Protein AF-A0A8S2W382-F1 (afdb_monomer)

Mean predicted aligned error: 16.67 Å

Secondary structure (DSSP, 8-state):
-HHHHHHHHHHH-GGGHHHHHHHS--SSPPPHHHHHHHHHHHHHHT-SSS-HHHHHHHHHHHHHHH-TT--HHHHHHHHHHTT-HHHHHHHIIIIIS------S------TTHHHHHHHHHHHHHHHHHHHTTSS----------S--S----S---------

Sequence (163 aa):
DVSKALRLVSKHIGRDWNRLYWQLPFYPPRGNEEKSNDIKHIDHKYHRGDVFHDQAIDCLTKWRRYHTRSKVEDIVTALSKIRRYDLVQLIDKRILKPRRQVYDDVEEIDPRKKEIDDLNKKLNKLFDKIKTGQIQTYETYVYSSIGLDKVNPVRKFHGLSSH

Radius of gyration: 33.83 Å; Cα contacts (8 Å, |Δi|>4): 100; chains: 1; bounding box: 76×45×75 Å

InterPro domains:
  IPR000488 Death domain [PF00531] (6-92)
  IPR000488 Death domain [PS50017] (2-95)
  IPR011029 Death-like domain superfamily [G3DSA:1.10.533.10] (1-94)
  IPR011029 Death-like domain superfamily [SSF47986] (3-92)

pLDDT: mean 79.51, std 19.99, range [36.59, 97.75]

Structure (mmCIF, N/CA/C/O backbone):
data_AF-A0A8S2W382-F1
#
_entry.id   AF-A0A8S2W382-F1
#
loop_
_atom_site.group_PDB
_atom_site.id
_atom_site.type_symbol
_atom_site.label_atom_id
_atom_site.label_alt_id
_atom_site.label_comp_id
_atom_site.label_asym_id
_atom_site.label_entity_id
_atom_site.label_seq_id
_atom_site.pdbx_PDB_ins_code
_atom_site.Cartn_x
_atom_site.Cartn_y
_atom_site.Cartn_z
_atom_site.occupancy
_atom_site.B_iso_or_equiv
_atom_site.auth_seq_id
_atom_site.auth_comp_id
_atom_site.auth_asym_id
_atom_site.auth_atom_id
_atom_site.pdbx_PDB_model_num
ATOM 1 N N . ASP A 1 1 ? 7.110 -5.524 9.205 1.00 85.88 1 ASP A N 1
ATOM 2 C CA . ASP A 1 1 ? 7.301 -6.593 8.193 1.00 85.88 1 ASP A CA 1
ATOM 3 C C . ASP A 1 1 ? 6.674 -6.165 6.867 1.00 85.88 1 ASP A C 1
ATOM 5 O O . ASP A 1 1 ? 5.455 -6.030 6.781 1.00 85.88 1 ASP A O 1
ATOM 9 N N . VAL A 1 2 ? 7.510 -5.945 5.847 1.00 91.69 2 VAL A N 1
ATOM 10 C CA . VAL A 1 2 ? 7.102 -5.522 4.493 1.00 91.69 2 VAL A CA 1
ATOM 11 C C . VAL A 1 2 ? 6.135 -6.520 3.856 1.00 91.69 2 VAL A C 1
ATOM 13 O O . VAL A 1 2 ? 5.156 -6.123 3.236 1.00 91.69 2 VAL A O 1
ATOM 16 N N . SER A 1 3 ? 6.327 -7.821 4.077 1.00 92.69 3 SER A N 1
ATOM 17 C CA . SER A 1 3 ? 5.463 -8.874 3.521 1.00 92.69 3 SER A CA 1
ATOM 18 C C . SER A 1 3 ? 4.018 -8.751 4.001 1.00 92.69 3 SER A C 1
ATOM 20 O O . SER A 1 3 ? 3.081 -9.045 3.260 1.00 92.69 3 SER A O 1
ATOM 22 N N . LYS A 1 4 ? 3.826 -8.344 5.262 1.00 93.38 4 LYS A N 1
ATOM 23 C CA . LYS A 1 4 ? 2.495 -8.092 5.828 1.00 93.38 4 LYS A CA 1
ATOM 24 C C . LYS A 1 4 ? 1.878 -6.829 5.227 1.00 93.38 4 LYS A C 1
ATOM 26 O O . LYS A 1 4 ? 0.693 -6.846 4.911 1.00 93.38 4 LYS A O 1
ATOM 31 N N . ALA A 1 5 ? 2.679 -5.785 4.999 1.00 94.88 5 ALA A N 1
ATOM 32 C CA . ALA A 1 5 ? 2.217 -4.550 4.364 1.00 94.88 5 ALA A CA 1
ATOM 33 C C . ALA A 1 5 ? 1.750 -4.784 2.930 1.00 94.88 5 ALA A C 1
ATOM 35 O O . ALA A 1 5 ? 0.648 -4.373 2.584 1.00 94.88 5 ALA A O 1
ATOM 36 N N . LEU A 1 6 ? 2.519 -5.522 2.127 1.00 95.75 6 LEU A N 1
ATOM 37 C CA . LEU A 1 6 ? 2.143 -5.808 0.741 1.00 95.75 6 LEU A CA 1
ATOM 38 C C . LEU A 1 6 ? 0.835 -6.603 0.651 1.00 95.75 6 LEU A C 1
ATOM 40 O O . LEU A 1 6 ? -0.024 -6.256 -0.150 1.00 95.75 6 LEU A O 1
ATOM 44 N N . ARG A 1 7 ? 0.648 -7.609 1.517 1.00 95.62 7 ARG A N 1
ATOM 45 C CA . ARG A 1 7 ? -0.602 -8.389 1.590 1.00 95.62 7 ARG A CA 1
ATOM 46 C C . ARG A 1 7 ? -1.804 -7.553 2.024 1.00 95.62 7 ARG A C 1
ATOM 48 O O . ARG A 1 7 ? -2.905 -7.734 1.516 1.00 95.62 7 ARG A O 1
ATOM 55 N N . LEU A 1 8 ? -1.604 -6.646 2.979 1.00 96.19 8 LEU A N 1
ATOM 56 C CA . LEU A 1 8 ? -2.653 -5.738 3.433 1.00 96.19 8 LEU A CA 1
ATOM 57 C C . LEU A 1 8 ? -3.055 -4.771 2.312 1.00 96.19 8 LEU A C 1
ATOM 59 O O . LEU A 1 8 ? -4.238 -4.611 2.032 1.00 96.19 8 LEU A O 1
ATOM 63 N N . VAL A 1 9 ? -2.072 -4.159 1.651 1.00 96.88 9 VAL A N 1
ATOM 64 C CA . VAL A 1 9 ? -2.308 -3.206 0.562 1.00 96.88 9 VAL A CA 1
ATOM 65 C C . VAL A 1 9 ? -2.965 -3.889 -0.629 1.00 96.88 9 VAL A C 1
ATOM 67 O O . VAL A 1 9 ? -3.957 -3.370 -1.133 1.00 96.88 9 VAL A O 1
ATOM 70 N N . SER A 1 10 ? -2.495 -5.069 -1.046 1.00 96.62 10 SER A N 1
ATOM 71 C CA . SER A 1 10 ? -3.072 -5.771 -2.198 1.00 96.62 10 SER A CA 1
ATOM 72 C C . SER A 1 10 ? -4.549 -6.115 -2.009 1.00 96.62 10 SER A C 1
ATOM 74 O O . SER A 1 10 ? -5.309 -6.120 -2.973 1.00 96.62 10 SER A O 1
ATOM 76 N N . LYS A 1 11 ? -4.989 -6.359 -0.769 1.00 96.00 11 LYS A N 1
ATOM 77 C CA . LYS A 1 11 ? -6.397 -6.624 -0.443 1.00 96.00 11 LYS A CA 1
ATOM 78 C C . LYS A 1 11 ? -7.306 -5.403 -0.609 1.00 96.00 11 LYS A C 1
ATOM 80 O O . LYS A 1 11 ? -8.491 -5.570 -0.872 1.00 96.00 11 LYS A O 1
ATOM 85 N N . HIS A 1 12 ? -6.777 -4.193 -0.438 1.00 96.62 12 HIS A N 1
ATOM 86 C CA . HIS A 1 12 ? -7.597 -2.985 -0.300 1.00 96.62 12 HIS A CA 1
ATOM 87 C C . HIS A 1 12 ? -7.326 -1.899 -1.360 1.00 96.62 12 HIS A C 1
ATOM 89 O O . HIS A 1 12 ? -8.103 -0.952 -1.475 1.00 96.62 12 HIS A O 1
ATOM 95 N N . ILE A 1 13 ? -6.252 -2.007 -2.149 1.00 96.44 13 ILE A N 1
ATOM 96 C CA . ILE A 1 13 ? -5.887 -0.993 -3.152 1.00 96.44 13 ILE A CA 1
ATOM 97 C C . ILE A 1 13 ? -6.838 -0.971 -4.356 1.00 96.44 13 ILE A C 1
ATOM 99 O O . ILE A 1 13 ? -7.153 0.107 -4.859 1.00 96.44 13 ILE A O 1
ATOM 103 N N . GLY A 1 14 ? -7.354 -2.128 -4.783 1.00 94.50 14 GLY A N 1
ATOM 104 C CA . GLY A 1 14 ? -8.256 -2.223 -5.933 1.00 94.50 14 GLY A CA 1
ATOM 105 C C . GLY A 1 14 ? -7.622 -1.662 -7.210 1.00 94.50 14 GLY A C 1
ATOM 106 O O . GLY A 1 14 ? -6.455 -1.922 -7.490 1.00 94.50 14 GLY A O 1
ATOM 107 N N . ARG A 1 15 ? -8.382 -0.861 -7.967 1.00 93.50 15 ARG A N 1
ATOM 108 C CA . ARG A 1 15 ? -7.977 -0.293 -9.271 1.00 93.50 15 ARG A CA 1
ATOM 109 C C . ARG A 1 15 ? -6.763 0.641 -9.218 1.00 93.50 15 ARG A C 1
ATOM 111 O O . ARG A 1 15 ? -6.135 0.861 -10.244 1.00 93.50 15 ARG A O 1
ATOM 118 N N . ASP A 1 16 ? -6.411 1.169 -8.045 1.00 96.12 16 ASP A N 1
ATOM 119 C CA . ASP A 1 16 ? -5.281 2.096 -7.883 1.00 96.12 16 ASP A CA 1
ATOM 120 C C . ASP A 1 16 ? -3.905 1.399 -7.855 1.00 96.12 16 ASP A C 1
ATOM 122 O O . ASP A 1 16 ? -2.881 2.058 -7.650 1.00 96.12 16 ASP A O 1
ATOM 126 N N . TRP A 1 17 ? -3.842 0.075 -8.035 1.00 95.81 17 TRP A N 1
ATOM 127 C CA . TRP A 1 17 ? -2.590 -0.687 -7.959 1.00 95.81 17 TRP A CA 1
ATOM 128 C C . TRP A 1 17 ? -1.524 -0.182 -8.945 1.00 95.81 17 TRP A C 1
ATOM 130 O O . TRP A 1 17 ? -0.344 -0.111 -8.601 1.00 95.81 17 TRP A O 1
ATOM 140 N N . ASN A 1 18 ? -1.926 0.227 -10.150 1.00 96.12 18 ASN A N 1
ATOM 141 C CA . ASN A 1 18 ? -1.020 0.721 -11.186 1.00 96.12 18 ASN A CA 1
ATOM 142 C C . ASN A 1 18 ? -0.455 2.105 -10.825 1.00 96.12 18 ASN A C 1
ATOM 144 O O . ASN A 1 18 ? 0.743 2.348 -10.967 1.00 96.12 18 ASN A O 1
ATOM 148 N N . ARG A 1 19 ? -1.295 2.997 -10.283 1.00 97.00 19 ARG A N 1
ATOM 149 C CA . ARG A 1 19 ? -0.894 4.310 -9.757 1.00 97.00 19 ARG A CA 1
ATOM 150 C C . ARG A 1 19 ? 0.092 4.143 -8.610 1.00 97.00 19 ARG A C 1
ATOM 152 O O . ARG A 1 19 ? 1.076 4.876 -8.554 1.00 97.00 19 ARG A O 1
ATOM 159 N N . LEU A 1 20 ? -0.141 3.164 -7.733 1.00 97.19 20 LEU A N 1
ATOM 160 C CA . LEU A 1 20 ? 0.803 2.816 -6.677 1.00 97.19 20 LEU A CA 1
ATOM 161 C C . LEU A 1 20 ? 2.149 2.374 -7.268 1.00 97.19 20 LEU A C 1
ATOM 163 O O . LEU A 1 20 ? 3.175 2.923 -6.875 1.00 97.19 20 LEU A O 1
ATOM 167 N N . TYR A 1 21 ? 2.156 1.462 -8.246 1.00 96.38 21 TYR A N 1
ATOM 168 C CA . TYR A 1 21 ? 3.390 0.961 -8.869 1.00 96.38 21 TYR A CA 1
ATOM 169 C C . TYR A 1 21 ? 4.266 2.069 -9.459 1.00 96.38 21 TYR A C 1
ATOM 171 O O . TYR A 1 21 ? 5.486 2.069 -9.287 1.00 96.38 21 TYR A O 1
ATOM 179 N N . TRP A 1 22 ? 3.641 3.058 -10.102 1.00 96.38 22 TRP A N 1
ATOM 180 C CA . TRP A 1 22 ? 4.348 4.221 -10.634 1.00 96.38 22 TRP A CA 1
ATOM 181 C C . TRP A 1 22 ? 5.098 5.005 -9.557 1.00 96.38 22 TRP A C 1
ATOM 183 O O . TRP A 1 22 ? 6.236 5.422 -9.787 1.00 96.38 22 TRP A O 1
ATOM 193 N N . GLN A 1 23 ? 4.480 5.176 -8.386 1.00 96.75 23 GLN A N 1
ATOM 194 C CA . GLN A 1 23 ? 5.018 5.975 -7.284 1.00 96.75 23 GLN A CA 1
ATOM 195 C C . GLN A 1 23 ? 6.013 5.228 -6.395 1.00 96.75 23 GLN A C 1
ATOM 197 O O . GLN A 1 23 ? 6.698 5.865 -5.589 1.00 96.75 23 GLN A O 1
ATOM 202 N N . LEU A 1 24 ? 6.103 3.903 -6.532 1.00 95.88 24 LEU A N 1
ATOM 203 C CA . LEU A 1 24 ? 7.036 3.103 -5.754 1.00 95.88 24 LEU A CA 1
ATOM 204 C C . LEU A 1 24 ? 8.495 3.423 -6.133 1.00 95.88 24 LEU A C 1
ATOM 206 O O . LEU A 1 24 ? 8.828 3.529 -7.324 1.00 95.88 24 LEU A O 1
ATOM 210 N N . PRO A 1 25 ? 9.383 3.569 -5.132 1.00 94.50 25 PRO A N 1
ATOM 211 C CA . PRO A 1 25 ? 10.806 3.747 -5.375 1.00 94.50 25 PRO A CA 1
ATOM 212 C C . PRO A 1 25 ? 11.440 2.429 -5.830 1.00 94.50 25 PRO A C 1
ATOM 214 O O . PRO A 1 25 ? 11.033 1.351 -5.405 1.00 94.50 25 PRO A O 1
ATOM 217 N N . PHE A 1 26 ? 12.462 2.509 -6.679 1.00 92.81 26 PHE A N 1
ATOM 218 C CA . PHE A 1 26 ? 13.249 1.354 -7.114 1.00 92.81 26 PHE A CA 1
ATOM 219 C C . PHE A 1 26 ? 14.723 1.607 -6.815 1.00 92.81 26 PHE A C 1
ATOM 221 O O . PHE A 1 26 ? 15.206 2.732 -6.941 1.00 92.81 26 PHE A O 1
ATOM 228 N N . TYR A 1 27 ? 15.421 0.555 -6.389 1.00 90.69 27 TYR A N 1
ATOM 229 C CA . TYR A 1 27 ? 16.852 0.604 -6.111 1.00 90.69 27 TYR A CA 1
ATOM 230 C C . TYR A 1 27 ? 17.479 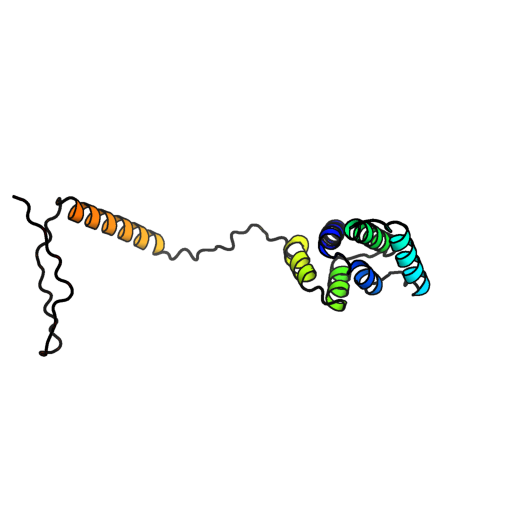-0.734 -6.534 1.00 90.69 27 TYR A C 1
ATOM 232 O O . TYR A 1 27 ? 17.282 -1.729 -5.818 1.00 90.69 27 TYR A O 1
ATOM 240 N N . PRO A 1 28 ? 18.182 -0.775 -7.685 1.00 89.62 28 PRO A N 1
ATOM 241 C CA . PRO A 1 28 ? 18.539 0.359 -8.561 1.00 89.62 28 PRO A CA 1
ATOM 242 C C . PRO A 1 28 ? 17.328 1.033 -9.251 1.00 89.62 28 PRO A C 1
ATOM 244 O O . PRO A 1 28 ? 16.265 0.412 -9.343 1.00 89.62 28 PRO A O 1
ATOM 247 N N . PRO A 1 29 ? 17.445 2.301 -9.706 1.00 89.00 29 PRO A N 1
ATOM 248 C CA . PRO A 1 29 ? 16.373 2.982 -10.432 1.00 89.00 29 PRO A CA 1
ATOM 249 C C . PRO A 1 29 ? 15.964 2.209 -11.690 1.00 89.00 29 PRO A C 1
ATOM 251 O O . PRO A 1 29 ? 16.820 1.795 -12.466 1.00 89.00 29 PRO A O 1
ATOM 254 N N . ARG A 1 30 ? 14.654 2.044 -11.895 1.00 90.38 30 ARG A N 1
ATOM 255 C CA . ARG A 1 30 ? 14.080 1.463 -13.118 1.00 90.38 30 ARG A CA 1
ATOM 256 C C . ARG A 1 30 ? 13.538 2.542 -14.039 1.00 90.38 30 ARG A C 1
ATOM 258 O O . ARG A 1 30 ? 12.962 3.525 -13.563 1.00 90.38 30 ARG A O 1
ATOM 265 N N . GLY A 1 31 ? 13.682 2.324 -15.340 1.00 92.25 31 GLY A N 1
ATOM 266 C CA . GLY A 1 31 ? 13.182 3.224 -16.373 1.00 92.25 31 GLY A CA 1
ATOM 267 C C . GLY A 1 31 ? 11.653 3.233 -16.460 1.00 92.25 31 GLY A C 1
ATOM 268 O O . GLY A 1 31 ? 10.973 2.281 -16.070 1.00 92.25 31 GLY A O 1
ATOM 269 N N . ASN A 1 32 ? 11.094 4.312 -17.014 1.00 93.38 32 ASN A N 1
ATOM 270 C CA . ASN A 1 32 ? 9.645 4.429 -17.222 1.00 93.38 32 ASN A CA 1
ATOM 271 C C . ASN A 1 32 ? 9.109 3.370 -18.196 1.00 93.38 32 ASN A C 1
ATOM 273 O O . ASN A 1 32 ? 7.998 2.878 -18.014 1.00 93.38 32 ASN A O 1
ATOM 277 N N . GLU A 1 33 ? 9.900 2.996 -19.201 1.00 94.69 33 GLU A N 1
ATOM 278 C CA . GLU A 1 33 ? 9.535 1.964 -20.170 1.00 94.69 33 GLU A CA 1
ATOM 279 C C . GLU A 1 33 ? 9.421 0.583 -19.515 1.00 94.69 33 GLU A C 1
ATOM 281 O O . GLU A 1 33 ? 8.421 -0.105 -19.703 1.00 94.69 33 GLU A O 1
ATOM 286 N N . GLU A 1 34 ? 10.372 0.214 -18.652 1.00 94.25 34 GLU A N 1
ATOM 287 C CA . GLU A 1 34 ? 10.319 -1.043 -17.896 1.00 94.25 34 GLU A CA 1
ATOM 288 C C . GLU A 1 34 ? 9.075 -1.107 -17.004 1.00 94.25 34 GLU A C 1
ATOM 290 O O . GLU A 1 34 ? 8.365 -2.114 -16.992 1.00 94.25 34 GLU A O 1
ATOM 295 N N . LYS A 1 35 ? 8.768 -0.009 -16.296 1.00 94.56 35 LYS A N 1
ATOM 296 C CA . LYS A 1 35 ? 7.556 0.089 -15.470 1.00 94.56 35 LYS A CA 1
ATOM 297 C C . LYS A 1 35 ? 6.284 -0.018 -16.314 1.00 94.56 35 LYS A C 1
ATOM 299 O O . LYS A 1 35 ? 5.337 -0.687 -15.907 1.00 94.56 35 LYS A O 1
ATOM 304 N N . SER A 1 36 ? 6.259 0.618 -17.486 1.00 95.94 36 SER A N 1
ATOM 305 C CA . SER A 1 36 ? 5.129 0.540 -18.417 1.00 95.94 36 SER A CA 1
ATOM 306 C C . SER A 1 36 ? 4.922 -0.889 -18.920 1.00 95.94 36 SER A C 1
ATOM 308 O O . SER A 1 36 ? 3.801 -1.397 -18.891 1.00 95.94 36 SER A O 1
ATOM 310 N N . ASN A 1 37 ? 6.003 -1.566 -19.307 1.00 96.06 37 ASN A N 1
ATOM 311 C CA . ASN A 1 37 ? 5.971 -2.951 -19.766 1.00 96.06 37 ASN A CA 1
ATOM 312 C 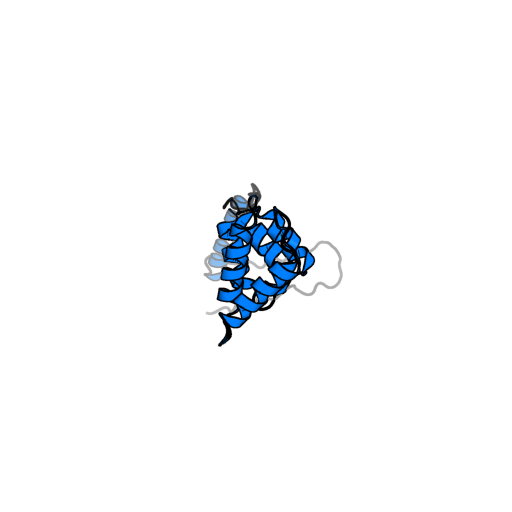C . ASN A 1 37 ? 5.504 -3.902 -18.660 1.00 96.06 37 ASN A C 1
ATOM 314 O O . ASN A 1 37 ? 4.695 -4.791 -18.920 1.00 96.06 37 ASN A O 1
ATOM 318 N N . ASP A 1 38 ? 5.929 -3.679 -17.415 1.00 94.31 38 ASP A N 1
ATOM 319 C CA . ASP A 1 38 ? 5.438 -4.442 -16.270 1.00 94.31 38 ASP A CA 1
ATOM 320 C C . ASP A 1 38 ? 3.929 -4.305 -16.080 1.00 94.31 38 ASP A C 1
ATOM 322 O O . ASP A 1 38 ? 3.249 -5.313 -15.894 1.00 94.31 38 ASP A O 1
ATOM 326 N N . ILE A 1 39 ? 3.411 -3.075 -16.139 1.00 94.88 39 ILE A N 1
ATOM 327 C CA . ILE A 1 39 ? 1.978 -2.804 -15.995 1.00 94.88 39 ILE A CA 1
ATOM 328 C C . ILE A 1 39 ? 1.206 -3.471 -17.130 1.00 94.88 39 ILE A C 1
ATOM 330 O O . ILE A 1 39 ? 0.254 -4.190 -16.852 1.00 94.88 39 ILE A O 1
ATOM 334 N N . LYS A 1 40 ? 1.642 -3.306 -18.386 1.00 95.00 40 LYS A N 1
ATOM 335 C CA . LYS A 1 40 ? 1.008 -3.947 -19.552 1.00 95.00 40 LYS A CA 1
ATOM 336 C C . LYS A 1 40 ? 1.001 -5.468 -19.441 1.00 95.00 40 LYS A C 1
ATOM 338 O O . LYS A 1 40 ? 0.016 -6.095 -19.818 1.00 95.00 40 LYS A O 1
ATOM 343 N N . HIS A 1 41 ? 2.090 -6.054 -18.946 1.00 95.06 41 HIS A N 1
ATOM 344 C CA . HIS A 1 41 ? 2.198 -7.495 -18.755 1.00 95.06 41 HIS A CA 1
ATOM 345 C C . HIS A 1 41 ? 1.224 -7.999 -17.685 1.00 95.06 41 HIS A C 1
ATOM 347 O O . HIS A 1 41 ? 0.545 -8.998 -17.902 1.00 95.06 41 HIS A O 1
ATOM 353 N N . ILE A 1 42 ? 1.127 -7.302 -16.548 1.00 94.25 42 ILE A N 1
ATOM 354 C CA . ILE A 1 42 ? 0.179 -7.643 -15.477 1.00 94.25 42 ILE A CA 1
ATOM 355 C C . ILE A 1 42 ? -1.261 -7.466 -15.979 1.00 94.25 42 ILE A C 1
ATOM 357 O O . ILE A 1 42 ? -2.090 -8.347 -15.778 1.00 94.25 42 ILE A O 1
ATOM 361 N N . ASP A 1 43 ? -1.551 -6.382 -16.691 1.00 91.88 43 ASP A N 1
ATOM 362 C CA . ASP A 1 43 ? -2.888 -6.119 -17.224 1.00 91.88 43 ASP A CA 1
ATOM 363 C C . ASP A 1 43 ? -3.324 -7.197 -18.232 1.00 91.88 43 ASP A C 1
ATOM 365 O O . ASP A 1 43 ? -4.406 -7.766 -18.107 1.00 91.88 43 ASP A O 1
ATOM 369 N N . HIS A 1 44 ? -2.428 -7.596 -19.146 1.00 92.38 44 HIS A N 1
ATOM 370 C CA . HIS A 1 44 ? -2.675 -8.720 -20.057 1.00 92.38 44 HIS A CA 1
ATOM 371 C C . HIS A 1 44 ? -2.835 -10.054 -19.329 1.00 92.38 44 HIS A C 1
ATOM 373 O O . HIS A 1 44 ? 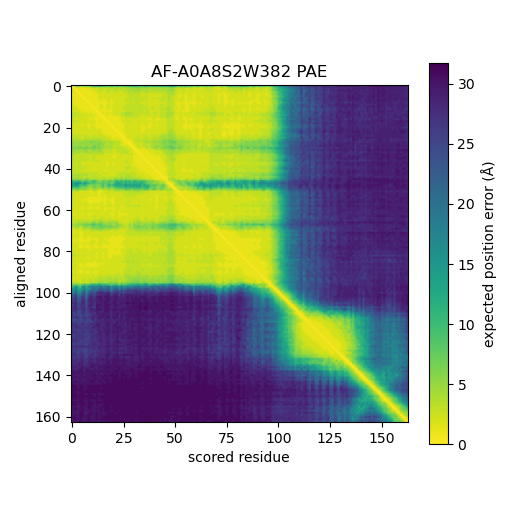-3.692 -10.849 -19.697 1.00 92.38 44 HIS A O 1
ATOM 379 N N . LYS A 1 45 ? -2.027 -10.329 -18.301 1.00 92.25 45 LYS A N 1
ATOM 380 C CA . LYS A 1 45 ? -2.107 -11.584 -17.540 1.00 92.25 45 LYS A CA 1
ATOM 381 C C . LYS A 1 45 ? -3.446 -11.733 -16.809 1.00 92.25 45 LYS A C 1
ATOM 383 O O . LYS A 1 45 ? -3.941 -12.846 -16.654 1.00 92.25 45 LYS A O 1
ATOM 388 N N . TYR A 1 46 ? -4.032 -10.619 -16.383 1.00 88.50 46 TYR A N 1
ATOM 389 C CA . TYR A 1 46 ? -5.253 -10.560 -15.586 1.00 88.50 46 TYR A CA 1
ATOM 390 C C . TYR A 1 46 ? -6.361 -9.807 -16.343 1.00 88.50 46 TYR A C 1
ATOM 392 O O . TYR A 1 46 ? -6.937 -8.848 -15.845 1.00 88.50 46 TYR A O 1
ATOM 400 N N . HIS A 1 47 ? -6.672 -10.242 -17.565 1.00 81.00 47 HIS A N 1
ATOM 401 C CA . HIS A 1 47 ? -7.593 -9.534 -18.463 1.00 81.00 47 HIS A CA 1
ATOM 402 C C . HIS A 1 47 ? -9.094 -9.852 -18.247 1.00 81.00 47 HIS A C 1
ATOM 404 O O . HIS A 1 47 ? -9.942 -9.358 -18.987 1.00 81.00 47 HIS A O 1
ATOM 410 N N . ARG A 1 48 ? -9.465 -10.753 -17.323 1.00 81.62 48 ARG A N 1
ATOM 411 C CA . ARG A 1 48 ? -10.852 -11.247 -17.147 1.00 81.62 48 ARG A CA 1
ATOM 412 C C . ARG A 1 48 ? -11.308 -11.148 -15.688 1.00 81.62 48 ARG A C 1
ATOM 414 O O . ARG A 1 48 ? -10.680 -11.748 -14.826 1.00 81.62 48 ARG A O 1
ATOM 421 N N . GLY A 1 49 ? -12.454 -10.502 -15.452 1.00 76.81 49 GLY A N 1
ATOM 422 C CA . GLY A 1 49 ? -13.135 -10.452 -14.148 1.00 76.81 49 GLY A CA 1
ATOM 423 C C . GLY A 1 49 ? -12.578 -9.414 -13.165 1.00 76.81 49 GLY A C 1
ATOM 424 O O . GLY A 1 49 ? -11.778 -8.558 -13.535 1.00 76.81 49 GLY A O 1
ATOM 425 N N . ASP A 1 50 ? -13.006 -9.492 -11.901 1.00 79.69 50 ASP A N 1
ATOM 426 C CA . ASP A 1 50 ? -12.527 -8.632 -10.806 1.00 79.69 50 ASP A CA 1
ATOM 427 C C . ASP A 1 50 ? -11.203 -9.152 -10.224 1.00 79.69 50 ASP A C 1
ATOM 429 O O . ASP A 1 50 ? -11.129 -9.706 -9.129 1.00 79.69 50 ASP A O 1
ATOM 433 N N . VAL A 1 51 ? -10.128 -8.954 -10.980 1.00 91.12 51 VAL A N 1
ATOM 434 C CA . VAL A 1 51 ? -8.781 -9.484 -10.691 1.00 91.12 51 VAL A CA 1
ATOM 435 C C . VAL A 1 51 ? -7.824 -8.443 -10.104 1.00 91.12 51 VAL A C 1
ATOM 437 O O . VAL A 1 51 ? -6.617 -8.664 -10.020 1.00 91.12 51 VAL A O 1
ATOM 440 N N . PHE A 1 52 ? -8.345 -7.304 -9.636 1.00 93.62 52 PHE A N 1
ATOM 441 C CA . PHE A 1 52 ? -7.532 -6.212 -9.082 1.00 93.62 52 PHE A CA 1
ATOM 442 C C . PHE A 1 52 ? -6.684 -6.640 -7.878 1.00 93.62 52 PHE A C 1
ATOM 444 O O . PHE A 1 52 ? -5.586 -6.123 -7.678 1.00 93.62 52 PHE A O 1
ATOM 451 N N . HIS A 1 53 ? -7.181 -7.588 -7.077 1.00 94.06 53 HIS A N 1
ATOM 452 C CA . HIS A 1 53 ? -6.423 -8.145 -5.961 1.00 94.06 53 HIS A CA 1
ATOM 453 C C . HIS A 1 53 ? -5.163 -8.873 -6.442 1.00 94.06 53 HIS A C 1
ATOM 455 O O . HIS A 1 53 ? -4.067 -8.608 -5.945 1.00 94.06 53 HIS A O 1
ATOM 461 N N . ASP A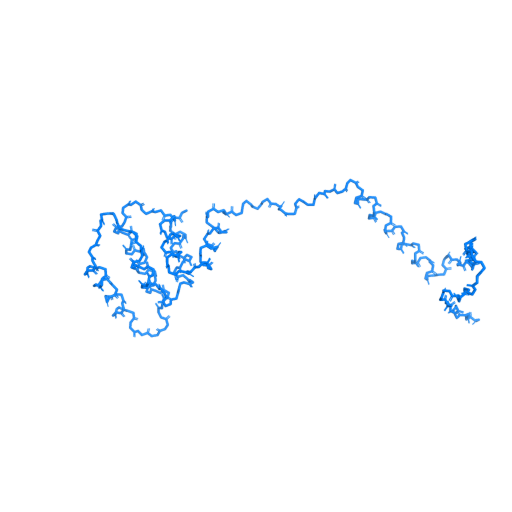 1 54 ? -5.312 -9.741 -7.443 1.00 94.50 54 ASP A N 1
ATOM 462 C CA . ASP A 1 54 ? -4.215 -10.537 -7.988 1.00 94.50 54 ASP A CA 1
ATOM 463 C C . ASP A 1 54 ? -3.220 -9.663 -8.756 1.00 94.50 54 ASP A C 1
ATOM 465 O O . ASP A 1 54 ? -2.009 -9.806 -8.575 1.00 94.50 54 ASP A O 1
ATOM 469 N N . GLN A 1 55 ? -3.719 -8.684 -9.519 1.00 95.62 55 GLN A N 1
ATOM 470 C CA . GLN A 1 55 ? -2.891 -7.659 -10.161 1.00 95.62 55 GLN A CA 1
ATOM 471 C C . GLN A 1 55 ? -2.034 -6.916 -9.130 1.00 95.62 55 GLN A C 1
ATOM 473 O O . GLN A 1 55 ? -0.824 -6.770 -9.311 1.00 95.62 55 GLN A O 1
ATOM 478 N N . ALA A 1 56 ? -2.637 -6.491 -8.015 1.00 96.31 56 ALA A N 1
ATOM 479 C CA . ALA A 1 56 ? -1.923 -5.815 -6.941 1.00 96.31 56 ALA A CA 1
ATO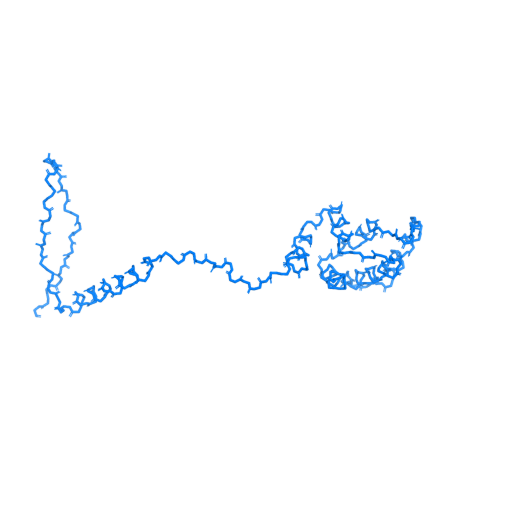M 480 C C . ALA A 1 56 ? -0.891 -6.724 -6.258 1.00 96.31 56 ALA A C 1
ATOM 482 O O . ALA A 1 56 ? 0.210 -6.262 -5.954 1.00 96.31 56 ALA A O 1
ATOM 483 N N . ILE A 1 57 ? -1.203 -8.006 -6.030 1.00 95.38 57 ILE A N 1
ATOM 484 C CA . ILE A 1 57 ? -0.241 -8.979 -5.487 1.00 95.38 57 ILE A CA 1
ATOM 485 C C . ILE A 1 57 ? 0.961 -9.121 -6.417 1.00 95.38 57 ILE A C 1
ATOM 487 O O . ILE A 1 57 ? 2.099 -9.030 -5.948 1.00 95.38 57 ILE A O 1
ATOM 491 N N . ASP A 1 58 ? 0.729 -9.346 -7.710 1.00 95.38 58 ASP A N 1
ATOM 492 C CA . ASP A 1 58 ? 1.801 -9.595 -8.674 1.00 95.38 58 ASP A CA 1
ATOM 493 C C . ASP A 1 58 ? 2.690 -8.352 -8.825 1.00 95.38 58 ASP A C 1
ATOM 495 O O . ASP A 1 58 ? 3.910 -8.418 -8.674 1.00 95.38 58 ASP A O 1
ATOM 499 N N . CYS A 1 59 ? 2.062 -7.182 -8.964 1.00 95.44 59 CYS A N 1
ATOM 500 C CA . CYS A 1 59 ? 2.702 -5.869 -8.960 1.00 95.44 59 CYS A CA 1
ATOM 501 C C . CYS A 1 59 ? 3.606 -5.649 -7.732 1.00 95.44 59 CYS A C 1
ATOM 503 O O . CYS A 1 59 ? 4.789 -5.325 -7.859 1.00 95.44 59 CYS A O 1
ATOM 505 N N . LEU A 1 60 ? 3.071 -5.834 -6.524 1.00 95.81 60 LEU A N 1
ATOM 506 C CA . LEU A 1 60 ? 3.798 -5.590 -5.275 1.00 95.81 60 LEU A CA 1
ATOM 507 C C . LEU A 1 60 ? 4.895 -6.630 -5.016 1.00 95.81 60 LEU A C 1
ATOM 509 O O . LEU A 1 60 ? 5.954 -6.302 -4.475 1.00 95.81 60 LEU A O 1
ATOM 513 N N . THR A 1 61 ? 4.672 -7.876 -5.432 1.00 94.19 61 THR A N 1
ATOM 514 C CA . THR A 1 61 ? 5.685 -8.937 -5.381 1.00 94.19 61 THR A CA 1
ATOM 515 C C . THR A 1 61 ? 6.830 -8.624 -6.334 1.00 94.19 61 THR A C 1
ATOM 517 O O . THR A 1 61 ? 7.997 -8.744 -5.961 1.00 94.19 61 THR A O 1
ATOM 520 N N . LYS A 1 62 ? 6.505 -8.166 -7.544 1.00 94.31 62 LYS A N 1
ATOM 521 C CA . LYS A 1 62 ? 7.480 -7.737 -8.540 1.00 94.31 62 LYS A CA 1
ATOM 522 C C . LYS A 1 62 ? 8.296 -6.542 -8.043 1.00 94.31 62 LYS A C 1
ATOM 524 O O . LYS A 1 62 ? 9.523 -6.596 -8.090 1.00 94.31 62 LYS A O 1
ATOM 529 N N . TRP A 1 63 ? 7.648 -5.523 -7.474 1.00 95.56 63 TRP A N 1
ATOM 530 C CA . TRP A 1 63 ? 8.346 -4.398 -6.843 1.00 95.56 63 TRP A CA 1
ATOM 531 C C . TRP A 1 63 ? 9.350 -4.871 -5.788 1.00 95.56 63 TRP A C 1
ATOM 533 O O . TRP A 1 63 ? 10.522 -4.511 -5.848 1.00 95.56 63 TRP A O 1
ATOM 543 N N . ARG A 1 64 ? 8.922 -5.741 -4.868 1.00 94.06 64 ARG A N 1
ATOM 544 C CA . ARG A 1 64 ? 9.796 -6.272 -3.814 1.00 94.06 64 ARG A CA 1
ATOM 545 C C . ARG A 1 64 ? 10.999 -7.043 -4.362 1.00 94.06 64 ARG A C 1
ATOM 547 O O . ARG A 1 64 ? 12.066 -6.987 -3.765 1.00 94.06 64 ARG A O 1
ATOM 554 N N . ARG A 1 65 ? 10.840 -7.769 -5.475 1.00 92.62 65 ARG A N 1
ATOM 555 C CA . ARG A 1 65 ? 11.949 -8.490 -6.125 1.00 92.62 65 ARG A CA 1
ATOM 556 C C . ARG A 1 65 ? 12.992 -7.537 -6.703 1.00 92.62 65 ARG A C 1
ATOM 558 O O . ARG A 1 65 ? 14.180 -7.809 -6.585 1.00 92.62 65 ARG A O 1
ATOM 565 N N . TYR A 1 66 ? 12.557 -6.434 -7.308 1.00 91.38 66 TYR A N 1
ATOM 566 C CA . TYR A 1 66 ? 13.465 -5.462 -7.925 1.00 91.38 66 TYR A CA 1
ATOM 567 C C . TYR A 1 66 ? 14.012 -4.418 -6.951 1.00 91.38 66 TYR A C 1
ATOM 569 O O . TYR A 1 66 ? 15.028 -3.787 -7.233 1.00 91.38 66 TYR A O 1
ATOM 577 N N . HIS A 1 67 ? 13.361 -4.217 -5.808 1.00 92.00 67 HIS A N 1
ATOM 578 C CA . HIS A 1 67 ? 13.775 -3.234 -4.822 1.00 92.00 67 HIS A CA 1
ATOM 579 C C . HIS A 1 67 ? 14.517 -3.893 -3.653 1.00 92.00 67 HIS A C 1
ATOM 581 O O . HIS A 1 67 ? 13.930 -4.311 -2.656 1.00 92.00 67 HIS A O 1
ATOM 587 N N . THR A 1 68 ? 15.845 -3.938 -3.774 1.00 81.75 68 THR A N 1
ATOM 588 C CA . THR A 1 68 ? 16.760 -4.645 -2.853 1.00 81.75 68 THR A CA 1
ATOM 589 C C . THR A 1 68 ? 16.687 -4.196 -1.389 1.00 81.75 68 THR A C 1
ATOM 591 O O . THR A 1 68 ? 17.047 -4.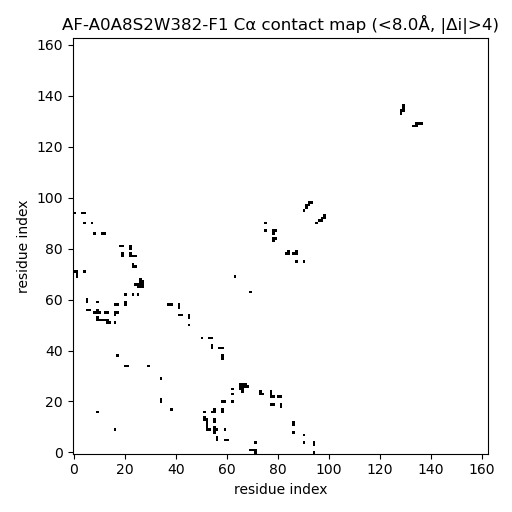959 -0.496 1.00 81.75 68 THR A O 1
ATOM 594 N N . ARG A 1 69 ? 16.222 -2.971 -1.117 1.00 88.12 69 ARG A N 1
ATOM 595 C CA . ARG A 1 69 ? 16.150 -2.377 0.230 1.00 88.12 69 ARG A CA 1
ATOM 596 C C . ARG A 1 69 ? 14.734 -1.950 0.611 1.00 88.12 69 ARG A C 1
ATOM 598 O O . ARG A 1 69 ? 14.568 -0.928 1.266 1.00 88.12 69 ARG A O 1
ATOM 605 N N . SER A 1 70 ? 13.731 -2.735 0.217 1.00 91.31 70 SER A N 1
ATOM 606 C CA . SER A 1 70 ? 12.324 -2.415 0.469 1.00 91.31 70 SER A CA 1
ATOM 607 C C . SER A 1 70 ? 12.007 -2.216 1.947 1.00 91.31 70 SER A C 1
ATOM 609 O O . SER A 1 70 ? 12.235 -3.127 2.750 1.00 91.31 70 SER A O 1
ATOM 611 N N . LYS A 1 71 ? 11.409 -1.071 2.281 1.00 93.88 71 LYS A N 1
ATOM 612 C CA . LYS A 1 71 ? 10.872 -0.772 3.609 1.00 93.88 71 LYS A CA 1
ATOM 613 C C . LYS A 1 71 ? 9.364 -0.516 3.564 1.00 93.88 71 LYS A C 1
ATOM 615 O O . LYS A 1 71 ? 8.758 -0.405 2.500 1.00 93.88 71 LYS A O 1
ATOM 620 N N . VAL A 1 72 ? 8.725 -0.475 4.735 1.00 95.00 72 VAL A N 1
ATOM 621 C CA . VAL A 1 72 ? 7.278 -0.197 4.826 1.00 95.00 72 VAL A CA 1
ATOM 622 C C . VAL A 1 72 ? 7.007 1.282 4.547 1.00 95.00 72 VAL A C 1
ATOM 624 O O . VAL A 1 72 ? 5.996 1.624 3.940 1.00 95.00 72 VAL A O 1
ATOM 627 N N . GLU A 1 73 ? 7.940 2.146 4.932 1.00 95.19 73 GLU A N 1
ATOM 628 C CA . GLU A 1 73 ? 7.894 3.592 4.740 1.00 95.19 73 GLU A CA 1
ATOM 629 C C . GLU A 1 73 ? 7.804 3.950 3.253 1.00 95.19 73 GLU A C 1
ATOM 631 O O . GLU A 1 73 ? 7.004 4.803 2.886 1.00 95.19 73 GLU A O 1
ATOM 636 N N . ASP A 1 74 ? 8.515 3.225 2.383 1.00 95.75 74 ASP A N 1
ATOM 637 C CA . ASP A 1 74 ? 8.462 3.416 0.927 1.00 95.75 74 ASP A CA 1
ATOM 638 C C . ASP A 1 74 ? 7.038 3.247 0.378 1.00 95.75 74 ASP A C 1
ATOM 640 O O . ASP A 1 74 ? 6.573 4.021 -0.464 1.00 95.75 74 ASP A O 1
ATOM 644 N N . ILE A 1 75 ? 6.318 2.252 0.904 1.00 96.31 75 ILE A N 1
ATOM 645 C CA . ILE A 1 75 ? 4.926 1.970 0.547 1.00 96.31 75 ILE A CA 1
ATOM 646 C C . ILE A 1 75 ? 4.024 3.094 1.066 1.00 96.31 75 ILE A C 1
ATOM 648 O O . ILE A 1 75 ? 3.164 3.580 0.334 1.00 96.31 75 ILE A O 1
ATOM 652 N N . VAL A 1 76 ? 4.227 3.543 2.308 1.00 96.88 76 VAL A N 1
ATOM 653 C CA . VAL A 1 76 ? 3.455 4.638 2.923 1.00 96.88 76 VAL A CA 1
ATOM 654 C C . VAL A 1 76 ? 3.636 5.951 2.160 1.00 96.88 76 VAL A C 1
ATOM 656 O O . VAL A 1 76 ? 2.656 6.653 1.888 1.00 96.88 76 VAL A O 1
ATOM 659 N N . THR A 1 77 ? 4.867 6.274 1.765 1.00 97.00 77 THR A N 1
ATOM 660 C CA . THR A 1 77 ? 5.168 7.456 0.958 1.00 97.00 77 THR A CA 1
ATOM 661 C C . THR A 1 77 ? 4.509 7.356 -0.417 1.00 97.00 77 THR A C 1
ATOM 663 O O . THR A 1 77 ? 3.872 8.314 -0.856 1.00 97.00 77 THR A O 1
ATOM 666 N N . ALA A 1 78 ? 4.590 6.201 -1.085 1.00 97.25 78 ALA A N 1
ATOM 667 C CA . ALA A 1 78 ? 3.946 5.997 -2.382 1.00 97.25 78 ALA A CA 1
ATOM 668 C C . ALA A 1 78 ? 2.408 6.087 -2.301 1.00 97.25 78 ALA A C 1
ATOM 670 O O . ALA A 1 78 ? 1.785 6.743 -3.136 1.00 97.25 78 ALA A O 1
ATOM 671 N N . LEU A 1 79 ? 1.794 5.511 -1.260 1.00 97.62 79 LEU A N 1
ATOM 672 C CA . LEU A 1 79 ? 0.351 5.606 -0.998 1.00 97.62 79 LEU A CA 1
ATOM 673 C C . LEU A 1 79 ? -0.099 7.047 -0.733 1.00 97.62 79 LEU A C 1
ATOM 675 O O . LEU A 1 79 ? -1.130 7.483 -1.249 1.00 97.62 79 LEU A O 1
ATOM 679 N N . SER A 1 80 ? 0.699 7.809 0.017 1.00 97.56 80 SER A N 1
ATOM 680 C CA . SER A 1 80 ? 0.448 9.233 0.263 1.00 97.56 80 SER A CA 1
ATOM 681 C C . SER A 1 80 ? 0.461 10.044 -1.036 1.00 97.56 80 SER A C 1
ATOM 683 O O . SER A 1 80 ? -0.410 10.889 -1.234 1.00 97.56 80 SER A O 1
ATOM 685 N N . LYS A 1 81 ? 1.381 9.748 -1.968 1.00 97.75 81 LYS A N 1
ATOM 686 C CA . LYS A 1 81 ? 1.447 10.424 -3.279 1.00 97.75 81 LYS A CA 1
ATOM 687 C C . LYS A 1 81 ? 0.204 10.189 -4.139 1.00 97.75 81 LYS A C 1
ATOM 689 O O . LYS A 1 81 ? -0.220 11.094 -4.852 1.00 97.75 81 LYS A O 1
ATOM 694 N N . ILE A 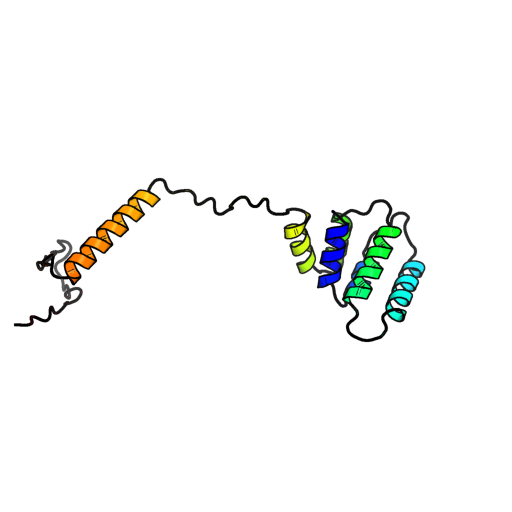1 82 ? -0.412 9.009 -4.053 1.00 97.38 82 ILE A N 1
ATOM 695 C CA . ILE A 1 82 ? -1.671 8.709 -4.760 1.00 97.38 82 ILE A CA 1
ATOM 696 C C . ILE A 1 82 ? -2.926 9.072 -3.953 1.00 97.38 82 ILE A C 1
ATOM 698 O O . ILE A 1 82 ? -4.036 8.792 -4.404 1.00 97.38 82 ILE A O 1
ATOM 702 N N . ARG A 1 83 ? -2.757 9.721 -2.790 1.00 96.88 83 ARG A N 1
ATOM 703 C CA . ARG A 1 83 ? -3.822 10.158 -1.871 1.00 96.88 83 ARG A CA 1
ATOM 704 C C . ARG A 1 83 ? -4.659 9.018 -1.270 1.00 96.88 83 ARG A C 1
ATOM 706 O O . ARG A 1 83 ? -5.795 9.239 -0.861 1.00 96.88 83 ARG A O 1
ATOM 713 N N . ARG A 1 84 ? -4.101 7.807 -1.156 1.00 96.81 84 ARG A N 1
ATOM 714 C CA . ARG A 1 84 ? -4.742 6.661 -0.476 1.00 96.81 84 ARG A CA 1
ATOM 715 C C . ARG A 1 84 ? -4.431 6.653 1.023 1.00 96.81 84 ARG A C 1
ATOM 717 O O . ARG A 1 84 ? -3.784 5.745 1.549 1.00 96.81 84 ARG A O 1
ATOM 724 N N . TYR A 1 85 ? -4.865 7.711 1.711 1.00 97.06 85 TYR A N 1
ATOM 725 C CA . TYR A 1 85 ? -4.639 7.892 3.151 1.00 97.06 85 TYR A CA 1
ATOM 726 C C . TYR A 1 85 ? -5.387 6.865 4.013 1.00 97.06 85 TYR A C 1
ATOM 728 O O . TYR A 1 85 ? -4.946 6.560 5.120 1.00 97.06 85 TYR A O 1
ATOM 736 N N . ASP A 1 86 ? -6.469 6.286 3.490 1.00 96.00 86 ASP A N 1
ATOM 737 C CA . ASP A 1 86 ? -7.181 5.146 4.073 1.00 96.00 86 ASP A CA 1
ATOM 738 C C . ASP A 1 86 ? -6.229 3.967 4.334 1.00 96.00 86 ASP A C 1
ATOM 740 O O . ASP A 1 86 ? -6.183 3.416 5.436 1.00 96.00 86 ASP A O 1
ATOM 744 N N . LEU A 1 87 ? -5.393 3.634 3.346 1.00 96.50 87 LEU A N 1
ATOM 745 C CA . LEU A 1 87 ? -4.419 2.548 3.449 1.00 96.50 87 LEU A CA 1
ATOM 746 C C . LEU A 1 87 ? -3.221 2.921 4.315 1.00 96.50 87 LEU A C 1
ATOM 748 O O . LEU A 1 87 ? -2.712 2.067 5.038 1.00 96.50 87 LEU A O 1
ATOM 752 N N . VAL A 1 88 ? -2.795 4.186 4.287 1.00 96.62 88 VAL A N 1
ATOM 753 C CA . VAL A 1 88 ? -1.729 4.685 5.169 1.00 96.62 88 VAL A CA 1
ATOM 754 C C . VAL A 1 88 ? -2.122 4.499 6.634 1.00 96.62 88 VAL A C 1
ATOM 756 O O . VAL A 1 88 ? -1.366 3.905 7.401 1.00 96.62 88 VAL A O 1
ATOM 759 N N . GLN A 1 89 ? -3.332 4.919 7.013 1.00 94.81 89 GLN A N 1
ATOM 760 C CA . GLN A 1 89 ? -3.843 4.723 8.372 1.00 94.81 89 GLN A CA 1
ATOM 761 C C . GLN A 1 89 ? -3.975 3.238 8.726 1.00 94.81 89 GLN A C 1
ATOM 763 O O . GLN A 1 89 ? -3.705 2.840 9.861 1.00 94.81 89 GLN A O 1
ATOM 768 N N . LEU A 1 90 ? -4.385 2.403 7.767 1.00 93.94 90 LEU A N 1
ATOM 769 C CA . LEU A 1 90 ? -4.516 0.964 7.976 1.00 93.94 90 LEU A CA 1
ATOM 770 C C . LEU A 1 90 ? -3.155 0.293 8.231 1.00 93.94 90 LEU A C 1
ATOM 772 O O . LEU A 1 90 ? -3.057 -0.565 9.110 1.00 93.94 90 LEU A O 1
ATOM 776 N N . ILE A 1 91 ? -2.110 0.697 7.500 1.00 94.38 91 ILE A N 1
ATOM 777 C CA . ILE A 1 91 ? -0.729 0.241 7.713 1.00 94.38 91 ILE A CA 1
ATOM 778 C C . ILE A 1 91 ? -0.216 0.719 9.071 1.00 94.38 91 ILE A C 1
ATOM 780 O O . ILE A 1 91 ? 0.329 -0.094 9.819 1.00 94.38 91 ILE A O 1
ATOM 784 N N . ASP A 1 92 ? -0.420 1.994 9.418 1.00 92.69 92 ASP A N 1
ATOM 785 C CA . ASP A 1 92 ? 0.029 2.544 10.703 1.00 92.69 92 ASP A CA 1
ATOM 786 C C . ASP A 1 92 ? -0.561 1.739 11.869 1.00 92.69 92 ASP A C 1
ATOM 788 O O . ASP A 1 92 ? 0.177 1.202 12.692 1.00 92.69 92 ASP A O 1
ATOM 792 N N . LYS A 1 93 ? -1.883 1.524 11.860 1.00 90.94 93 LYS A N 1
ATOM 793 C CA . LYS A 1 93 ? -2.613 0.801 12.917 1.00 90.94 93 LYS A CA 1
ATOM 794 C C . LYS A 1 93 ? -2.263 -0.685 13.035 1.00 90.94 93 LYS A C 1
ATOM 796 O O . LYS A 1 93 ? -2.394 -1.254 14.114 1.00 90.94 93 LYS A O 1
ATOM 801 N N . ARG A 1 94 ? -1.924 -1.357 11.930 1.00 90.56 94 ARG A N 1
ATOM 802 C CA . ARG A 1 94 ? -1.760 -2.827 11.910 1.00 90.56 94 ARG A CA 1
ATOM 803 C C . ARG A 1 94 ? -0.311 -3.294 11.840 1.00 90.56 94 ARG A C 1
ATOM 805 O O . ARG A 1 94 ? -0.055 -4.465 12.113 1.00 90.56 94 ARG A O 1
ATOM 812 N N . ILE A 1 95 ? 0.617 -2.432 11.427 1.00 89.69 95 ILE A N 1
ATOM 813 C CA . ILE A 1 95 ? 1.984 -2.839 11.073 1.00 89.69 95 ILE A CA 1
ATOM 814 C C . ILE A 1 95 ? 3.041 -2.009 11.786 1.00 89.69 95 ILE A C 1
ATOM 816 O O . ILE A 1 95 ? 3.990 -2.604 12.292 1.00 89.69 95 ILE A O 1
ATOM 820 N N . LEU A 1 96 ? 2.914 -0.679 11.793 1.00 85.94 96 LEU A N 1
ATOM 821 C CA . LEU A 1 96 ? 3.927 0.210 12.382 1.00 85.94 96 LEU A CA 1
ATOM 822 C C . LEU A 1 96 ? 3.707 0.402 13.879 1.00 85.94 96 LEU A C 1
ATOM 824 O O . LEU A 1 96 ? 4.637 0.282 14.670 1.00 85.94 96 LEU A O 1
ATOM 828 N N . LYS A 1 97 ? 2.452 0.611 14.266 1.00 83.50 97 LYS A N 1
ATOM 829 C CA . LYS A 1 97 ? 1.980 0.582 15.644 1.00 83.50 97 LYS A CA 1
ATOM 830 C C . LYS A 1 97 ? 1.038 -0.604 15.772 1.00 83.50 97 LYS A C 1
ATOM 832 O O . LYS A 1 97 ? -0.166 -0.389 15.921 1.00 83.50 97 LYS A O 1
ATOM 837 N N . PRO A 1 98 ? 1.527 -1.858 15.662 1.00 63.81 98 PRO A N 1
ATOM 838 C CA . PRO A 1 98 ? 0.703 -2.970 16.089 1.00 63.81 98 PRO A CA 1
ATOM 839 C C . PRO A 1 98 ? 0.402 -2.647 17.543 1.00 63.81 98 PRO A C 1
ATOM 841 O O . PRO A 1 98 ? 1.334 -2.604 18.348 1.00 63.81 98 PRO A O 1
ATOM 844 N N . ARG A 1 99 ? -0.850 -2.269 17.841 1.00 58.66 99 ARG A N 1
ATOM 845 C CA . ARG A 1 99 ? -1.263 -1.973 19.208 1.00 58.66 99 ARG A CA 1
ATOM 846 C C . ARG A 1 99 ? -0.658 -3.087 20.046 1.00 58.66 99 ARG A C 1
ATOM 848 O O . ARG A 1 99 ? -1.003 -4.255 19.847 1.00 58.66 99 ARG A O 1
ATOM 855 N N . ARG A 1 100 ? 0.257 -2.744 20.963 1.00 52.69 100 ARG A N 1
ATOM 856 C CA . ARG A 1 100 ? 0.326 -3.542 22.176 1.00 52.69 100 ARG A CA 1
ATOM 857 C C . ARG A 1 100 ? -1.133 -3.593 22.602 1.00 52.69 100 ARG A C 1
ATOM 859 O O . ARG A 1 100 ? -1.768 -2.543 22.680 1.00 52.69 100 ARG A O 1
ATOM 866 N N . GLN A 1 101 ? -1.698 -4.782 22.751 1.00 48.12 101 GLN A N 1
ATOM 867 C CA . GLN A 1 101 ? -2.918 -4.929 23.528 1.00 48.12 101 GLN A CA 1
ATOM 868 C C . GLN A 1 101 ? -2.547 -4.565 24.971 1.00 48.12 101 GLN A C 1
ATOM 870 O O . GLN A 1 101 ? -2.400 -5.416 25.833 1.00 48.12 101 GLN A O 1
ATOM 875 N N . VAL A 1 102 ? -2.239 -3.295 25.194 1.00 47.25 102 VAL A N 1
ATOM 876 C CA . VAL A 1 102 ? -2.343 -2.647 26.474 1.00 47.25 102 VAL A CA 1
ATOM 877 C C . VAL A 1 102 ? -3.739 -2.075 26.400 1.00 47.25 102 VAL A C 1
ATOM 879 O O . VAL A 1 102 ? -4.123 -1.441 25.416 1.00 47.25 102 VAL A O 1
ATOM 882 N N . TYR A 1 103 ? -4.527 -2.468 27.379 1.00 49.88 103 TYR A N 1
ATOM 883 C CA . TYR A 1 103 ? -5.794 -1.870 27.707 1.00 49.88 103 TYR A CA 1
ATOM 884 C C . TYR A 1 103 ? -5.598 -0.348 27.768 1.00 49.88 103 TYR A C 1
ATOM 886 O O . TYR A 1 103 ? -5.198 0.177 28.795 1.00 49.88 103 TYR A O 1
ATOM 894 N N . ASP A 1 104 ? -5.841 0.353 26.663 1.00 45.47 104 ASP A N 1
ATOM 895 C CA . ASP A 1 104 ? -5.999 1.812 26.652 1.00 45.47 104 ASP A CA 1
ATOM 896 C C . ASP A 1 104 ? -7.465 2.180 26.956 1.00 45.47 104 ASP A C 1
ATOM 898 O O . ASP A 1 104 ? -7.966 3.202 26.505 1.00 45.47 104 ASP A O 1
ATOM 902 N N . ASP A 1 105 ? -8.142 1.332 27.734 1.00 48.66 105 ASP A N 1
ATOM 903 C CA . ASP A 1 105 ? -8.950 1.796 28.853 1.00 48.66 105 ASP A CA 1
ATOM 904 C C . ASP A 1 105 ? -8.060 1.658 30.095 1.00 48.66 105 ASP A C 1
ATOM 906 O O . ASP A 1 105 ? -8.263 0.788 30.944 1.00 48.66 105 ASP A O 1
ATOM 910 N N . VAL A 1 106 ? -7.041 2.513 30.226 1.00 54.53 106 VAL A N 1
ATOM 911 C CA . VAL A 1 106 ? -6.709 2.945 31.581 1.00 54.53 106 VAL A CA 1
ATOM 912 C C . VAL A 1 106 ? -7.898 3.816 31.957 1.00 54.53 106 VAL A C 1
ATOM 914 O O . VAL A 1 106 ? -7.888 5.027 31.752 1.00 54.53 106 VAL A O 1
ATOM 917 N N . GLU A 1 107 ? -8.972 3.175 32.431 1.00 56.22 107 GLU A N 1
ATOM 918 C CA . GLU A 1 107 ? -9.804 3.824 33.423 1.00 56.22 107 GLU A CA 1
ATOM 919 C C . GLU A 1 107 ? -8.796 4.324 34.449 1.00 56.22 107 GLU A C 1
ATOM 921 O O . GLU A 1 107 ? -8.140 3.535 35.132 1.00 56.22 107 GLU A O 1
ATOM 926 N N . GLU A 1 108 ? -8.589 5.636 34.487 1.00 54.50 108 GLU A N 1
ATOM 927 C CA . GLU A 1 108 ? -8.194 6.282 35.716 1.00 54.50 108 GLU A CA 1
ATOM 928 C C . GLU A 1 108 ? -9.199 5.746 36.732 1.00 54.50 108 GLU A C 1
ATOM 930 O O . GLU A 1 108 ? -10.379 6.098 36.694 1.00 54.50 108 GLU A O 1
ATOM 935 N N . ILE A 1 109 ? -8.788 4.730 37.498 1.00 60.66 109 ILE A N 1
ATOM 936 C CA . ILE A 1 109 ? -9.625 4.148 38.531 1.00 60.66 109 ILE A CA 1
ATOM 937 C C . ILE A 1 109 ? -9.779 5.303 39.498 1.00 60.66 109 ILE A C 1
ATOM 939 O O . ILE A 1 109 ? -8.891 5.529 40.320 1.00 60.66 109 ILE A O 1
ATOM 943 N N . ASP A 1 110 ? -10.859 6.075 39.345 1.00 64.19 110 ASP A N 1
ATOM 944 C CA . ASP A 1 110 ? -11.232 7.066 40.333 1.00 64.19 110 ASP A CA 1
ATOM 945 C C . ASP A 1 110 ? -11.222 6.282 41.646 1.00 64.19 110 ASP A C 1
ATOM 947 O O . ASP A 1 110 ? -11.946 5.280 41.756 1.00 64.19 110 ASP A O 1
ATOM 951 N N . PRO A 1 111 ? -10.372 6.641 42.622 1.00 66.31 111 PRO A N 1
ATOM 952 C CA . PRO A 1 111 ? -10.280 5.903 43.874 1.00 66.31 111 PRO A CA 1
ATOM 953 C C . PRO A 1 111 ? -11.644 5.806 44.581 1.00 66.31 111 PRO A C 1
ATOM 955 O O . PRO A 1 111 ? -11.828 4.952 45.446 1.00 66.31 111 PRO A O 1
ATOM 958 N N . ARG A 1 112 ? -12.623 6.628 44.171 1.00 72.56 112 ARG A N 1
ATOM 959 C CA . ARG A 1 112 ? -14.011 6.630 44.640 1.00 72.56 112 ARG A CA 1
ATOM 960 C C . ARG A 1 112 ? -14.979 5.798 43.797 1.00 72.56 112 ARG A C 1
ATOM 962 O O . ARG A 1 112 ? -16.119 5.633 44.213 1.00 72.56 112 ARG A O 1
ATOM 969 N N . LYS A 1 113 ? -14.583 5.219 42.657 1.00 78.38 113 LYS A N 1
ATOM 970 C CA . LYS A 1 113 ? -15.481 4.418 41.797 1.00 78.38 113 LYS A CA 1
ATOM 971 C C . LYS A 1 113 ? -16.130 3.266 42.565 1.00 78.38 113 LYS A C 1
ATOM 973 O O . LYS A 1 113 ? -17.341 3.088 42.513 1.00 78.38 113 LYS A O 1
ATOM 978 N N . LYS A 1 114 ? -15.338 2.554 43.373 1.00 77.81 114 LYS A N 1
ATOM 979 C CA . LYS A 1 114 ? -15.837 1.486 44.252 1.00 77.81 114 LYS A CA 1
ATOM 980 C C . LYS A 1 114 ? -16.844 2.004 45.284 1.00 77.81 114 LYS A C 1
ATOM 982 O O . LYS A 1 114 ? -17.849 1.352 45.543 1.00 77.81 114 LYS A O 1
ATOM 987 N N . GLU A 1 115 ? -16.586 3.177 45.856 1.00 81.38 115 GLU A N 1
ATOM 988 C CA . GLU A 1 115 ? -17.481 3.816 46.824 1.00 81.38 115 GLU A CA 1
ATOM 989 C C . GLU A 1 115 ? -18.806 4.236 46.169 1.00 81.38 115 GLU A C 1
ATOM 991 O O . GLU A 1 115 ? -19.875 3.969 46.715 1.00 81.38 115 GLU A O 1
ATOM 996 N N . ILE A 1 116 ? -18.750 4.814 44.967 1.00 79.81 116 ILE A N 1
ATOM 997 C CA . ILE A 1 116 ? -19.924 5.187 44.169 1.00 79.81 116 ILE A CA 1
ATOM 998 C C . ILE A 1 116 ? -20.751 3.947 43.807 1.00 79.81 116 ILE A C 1
ATOM 1000 O O . ILE A 1 116 ? -21.973 3.962 43.957 1.00 79.81 116 ILE A O 1
ATOM 1004 N N . ASP A 1 117 ? -20.110 2.856 43.390 1.00 82.25 117 ASP A N 1
ATOM 1005 C CA . ASP A 1 117 ? -20.795 1.604 43.055 1.00 82.25 117 ASP A CA 1
ATOM 1006 C C . ASP A 1 117 ? -21.463 0.970 44.284 1.00 82.25 117 ASP A C 1
ATOM 1008 O O . ASP A 1 117 ? -22.617 0.528 44.220 1.00 82.25 117 ASP A O 1
ATOM 1012 N N . ASP A 1 118 ? -20.784 0.988 45.432 1.00 86.25 118 ASP A N 1
ATOM 1013 C CA . ASP A 1 118 ? -21.344 0.518 46.698 1.00 86.25 118 ASP A CA 1
ATOM 1014 C C . ASP A 1 118 ? -22.531 1.386 47.152 1.00 86.25 118 ASP A C 1
ATOM 1016 O O . ASP A 1 118 ? -23.541 0.854 47.635 1.00 86.25 118 ASP A O 1
ATOM 1020 N N . LEU A 1 119 ? -22.457 2.708 46.966 1.00 84.81 119 LEU A N 1
ATOM 1021 C CA . LEU A 1 119 ? -23.558 3.634 47.246 1.00 84.81 119 LEU A CA 1
ATOM 1022 C C . LEU A 1 119 ? -24.744 3.401 46.310 1.00 84.81 119 LEU A C 1
ATOM 1024 O O . LEU A 1 119 ? -25.871 3.272 46.789 1.00 84.81 119 LEU A O 1
ATOM 1028 N N . ASN A 1 120 ? -24.509 3.251 45.008 1.00 84.25 120 ASN A N 1
ATOM 1029 C CA . ASN A 1 120 ? -25.554 2.955 44.029 1.00 84.25 120 ASN A CA 1
ATOM 1030 C C . ASN A 1 120 ? -26.247 1.623 44.333 1.00 84.25 120 ASN A C 1
ATOM 1032 O O . ASN A 1 120 ? -27.473 1.514 44.268 1.00 84.25 120 ASN A O 1
ATOM 1036 N N . LYS A 1 121 ? -25.487 0.608 44.755 1.00 88.25 121 LYS A N 1
ATOM 1037 C CA . LYS A 1 121 ? -26.043 -0.685 45.165 1.00 88.25 121 LYS A CA 1
ATOM 1038 C C . LYS A 1 121 ? -26.901 -0.574 46.426 1.00 88.25 121 LYS A C 1
ATOM 1040 O O . LYS A 1 121 ? -27.949 -1.217 46.508 1.00 88.25 121 LYS A O 1
ATOM 1045 N N . LYS A 1 122 ? -26.484 0.229 47.411 1.00 86.06 122 LYS A N 1
ATOM 1046 C CA . LYS A 1 122 ? -27.284 0.511 48.618 1.00 86.06 122 LYS A CA 1
ATOM 1047 C C . LYS A 1 122 ? -28.551 1.296 48.279 1.00 86.06 122 LYS A C 1
ATOM 1049 O O . LYS A 1 122 ? -29.617 0.954 48.786 1.00 86.06 122 LYS A O 1
ATOM 1054 N N . LEU A 1 123 ? -28.444 2.289 47.400 1.00 80.12 123 LEU A N 1
ATOM 1055 C CA . LEU A 1 123 ? -29.557 3.121 46.955 1.00 80.12 123 LEU A CA 1
ATOM 1056 C C . LEU A 1 123 ? -30.612 2.291 46.211 1.00 80.12 123 LEU A C 1
ATOM 1058 O O . LEU A 1 123 ? -31.793 2.368 46.536 1.00 80.12 123 LEU A O 1
ATOM 1062 N N . ASN A 1 124 ? -30.190 1.420 45.293 1.00 82.44 124 ASN A N 1
ATOM 1063 C CA . ASN A 1 124 ? -31.103 0.526 44.580 1.00 82.44 124 ASN A CA 1
ATOM 1064 C C . ASN A 1 124 ? -31.810 -0.444 45.533 1.00 82.44 124 ASN A C 1
ATOM 1066 O O . ASN A 1 124 ? -33.027 -0.584 45.469 1.00 82.44 124 ASN A O 1
ATOM 1070 N N . LYS A 1 125 ? -31.087 -1.025 46.500 1.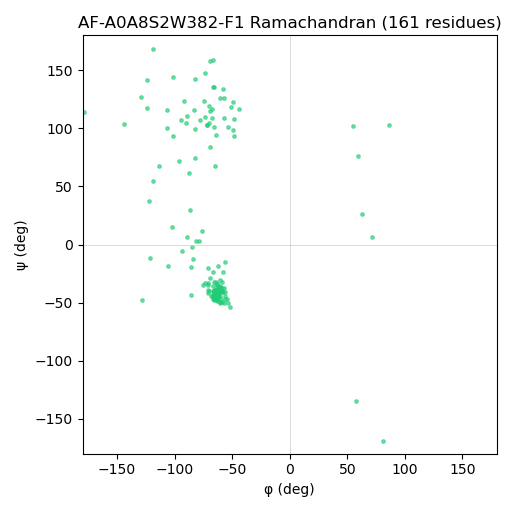00 82.50 125 LYS A N 1
ATOM 1071 C CA . LYS A 1 125 ? -31.707 -1.858 47.544 1.00 82.50 125 LYS A CA 1
ATOM 1072 C C . LYS A 1 125 ? -32.731 -1.094 48.384 1.00 82.50 125 LYS A C 1
ATOM 1074 O O . LYS A 1 125 ? -33.723 -1.683 48.800 1.00 82.50 125 LYS A O 1
ATOM 1079 N N . LEU A 1 126 ? -32.495 0.186 48.672 1.00 78.44 126 LEU A N 1
ATOM 1080 C CA . LEU A 1 126 ? -33.467 1.028 49.374 1.00 78.44 126 LEU A CA 1
ATOM 1081 C C . LEU A 1 126 ? -34.712 1.265 48.516 1.00 78.44 126 LEU A C 1
ATOM 1083 O O . LEU A 1 126 ? -35.821 1.087 49.013 1.00 78.44 126 LEU A O 1
ATOM 1087 N N . PHE A 1 127 ? -34.546 1.585 47.231 1.00 76.88 127 PHE A N 1
ATOM 1088 C CA . PHE A 1 127 ? -35.673 1.733 46.309 1.00 76.88 127 PHE A CA 1
ATOM 1089 C C . PHE A 1 127 ? -36.484 0.445 46.160 1.00 76.88 127 PHE A C 1
ATOM 1091 O O . PHE A 1 127 ? -37.711 0.504 46.158 1.00 76.88 127 PHE A O 1
ATOM 1098 N N . ASP A 1 128 ? -35.832 -0.715 46.105 1.00 77.25 128 ASP A N 1
ATOM 1099 C CA . ASP A 1 128 ? -36.522 -2.005 46.054 1.00 77.25 128 ASP A CA 1
ATOM 1100 C C . ASP A 1 128 ? -37.302 -2.279 47.345 1.00 77.25 128 ASP A C 1
ATOM 1102 O O . ASP A 1 128 ? -38.444 -2.736 47.299 1.00 77.25 128 ASP A O 1
ATOM 1106 N N . LYS A 1 129 ? -36.748 -1.923 48.509 1.00 72.88 129 LYS A N 1
ATOM 1107 C CA . LYS A 1 129 ? -37.447 -2.032 49.800 1.00 72.88 129 LYS A CA 1
ATOM 1108 C C . LYS A 1 129 ? -38.642 -1.083 49.919 1.00 72.88 129 LYS A C 1
ATOM 1110 O O . LYS A 1 129 ? -39.655 -1.458 50.501 1.00 72.88 129 LYS A O 1
ATOM 1115 N N . ILE A 1 130 ? -38.550 0.116 49.344 1.00 71.44 130 ILE A N 1
ATOM 1116 C CA . ILE A 1 130 ? -39.679 1.053 49.248 1.00 71.44 130 ILE A CA 1
ATOM 1117 C C . ILE A 1 130 ? -40.759 0.483 48.316 1.00 71.44 130 ILE A C 1
ATOM 1119 O O . ILE A 1 130 ? -41.927 0.435 48.687 1.00 71.44 130 ILE A O 1
ATOM 1123 N N . LYS A 1 131 ? -40.380 -0.024 47.134 1.00 70.56 131 LYS A N 1
ATOM 1124 C CA . LYS A 1 131 ? -41.321 -0.619 46.164 1.00 70.56 131 LYS A CA 1
ATOM 1125 C C . LYS A 1 131 ? -42.034 -1.860 46.692 1.00 70.56 131 LYS A C 1
ATOM 1127 O O . LYS A 1 131 ? -43.197 -2.075 46.380 1.00 70.56 131 LYS A O 1
ATOM 1132 N N . THR A 1 132 ? -41.335 -2.677 47.472 1.00 75.88 132 THR A N 1
ATOM 1133 C CA . THR A 1 132 ? -41.883 -3.891 48.098 1.00 75.88 132 THR A CA 1
ATOM 1134 C C . THR A 1 132 ? -42.675 -3.601 49.375 1.00 75.88 132 THR A C 1
ATOM 1136 O O . THR A 1 132 ? -43.134 -4.536 50.025 1.00 75.88 132 THR A O 1
ATOM 1139 N N . GLY A 1 133 ? -42.836 -2.327 49.757 1.00 67.38 133 GLY A N 1
ATOM 1140 C CA . GLY A 1 133 ? -43.597 -1.915 50.939 1.00 67.38 133 GLY A CA 1
ATOM 1141 C C . GLY A 1 133 ? -42.918 -2.234 52.275 1.00 67.38 133 GLY A C 1
ATOM 1142 O O . GLY A 1 133 ? -43.514 -2.021 53.326 1.00 67.38 133 GLY A O 1
ATOM 1143 N N . GLN A 1 134 ? -41.668 -2.716 52.259 1.00 67.69 134 GLN A N 1
ATOM 1144 C CA . GLN A 1 134 ? -40.880 -2.993 53.467 1.00 67.69 134 GLN A CA 1
ATOM 1145 C C . GLN A 1 134 ? -40.433 -1.716 54.190 1.00 67.69 134 GLN A C 1
ATOM 1147 O O . GLN A 1 134 ? -40.088 -1.765 55.369 1.00 67.69 134 GLN A O 1
ATOM 1152 N N . ILE A 1 135 ? -40.411 -0.580 53.490 1.00 61.03 135 ILE A N 1
ATOM 1153 C CA . ILE A 1 135 ? -40.141 0.743 54.055 1.00 61.03 135 ILE A CA 1
ATOM 1154 C C . ILE A 1 135 ? -41.321 1.646 53.703 1.00 61.03 135 ILE A C 1
ATOM 1156 O O . ILE A 1 135 ? -41.573 1.904 52.528 1.00 61.03 135 ILE A O 1
ATOM 1160 N N . GLN A 1 136 ? -42.024 2.143 54.722 1.00 59.16 136 GLN A N 1
ATOM 1161 C CA . GLN A 1 136 ? -43.053 3.165 54.549 1.00 59.16 136 GLN A CA 1
ATOM 1162 C C . GLN A 1 136 ? -42.382 4.517 54.293 1.00 59.16 136 GLN A C 1
ATOM 1164 O O . GLN A 1 136 ? -41.553 4.975 55.081 1.00 59.16 136 GLN A O 1
ATOM 1169 N N . THR A 1 137 ? -42.717 5.152 53.173 1.00 57.97 137 THR A N 1
ATOM 1170 C CA . THR A 1 137 ? -42.305 6.527 52.890 1.00 57.97 137 THR A CA 1
ATOM 1171 C C . THR A 1 137 ? -43.271 7.478 53.576 1.00 57.97 137 THR A C 1
ATOM 1173 O O . THR A 1 137 ? -44.449 7.514 53.225 1.00 57.97 137 THR A O 1
ATOM 1176 N N . TYR A 1 138 ? -42.780 8.250 54.538 1.00 55.34 138 TYR A N 1
ATOM 1177 C CA . TYR A 1 138 ? -43.530 9.368 55.100 1.00 55.34 138 TYR A CA 1
ATOM 1178 C C . TYR A 1 138 ? -43.380 10.585 54.184 1.00 55.34 138 TYR A C 1
ATOM 1180 O O . TYR A 1 138 ? -42.310 10.809 53.613 1.00 55.34 138 TYR A O 1
ATOM 1188 N N . GLU A 1 139 ? -44.449 11.364 54.024 1.00 45.72 139 GLU A N 1
ATOM 1189 C CA . GLU A 1 139 ? -44.385 12.638 53.311 1.00 45.72 139 GLU A CA 1
ATOM 1190 C C . GLU A 1 139 ? -43.505 13.616 54.095 1.00 45.72 139 GLU A C 1
ATOM 1192 O O . GLU A 1 139 ? -43.931 14.209 55.086 1.00 45.72 139 GLU A O 1
ATOM 1197 N N . THR A 1 140 ? -42.260 13.793 53.662 1.00 46.81 140 THR A N 1
ATOM 1198 C CA . THR A 1 140 ? -41.403 14.845 54.207 1.00 46.81 140 THR A CA 1
ATOM 1199 C C . THR A 1 140 ? -41.594 16.108 53.377 1.00 46.81 140 THR A C 1
ATOM 1201 O O . THR A 1 140 ? -41.082 16.222 52.262 1.00 46.81 140 THR A O 1
ATOM 1204 N N . TYR A 1 141 ? -42.331 17.072 53.925 1.00 45.84 141 TYR A N 1
ATOM 1205 C CA . TYR A 1 141 ? -42.435 18.413 53.358 1.00 45.84 141 TYR A CA 1
ATOM 1206 C C . TYR A 1 141 ? -41.108 19.145 53.577 1.00 45.84 141 TYR A C 1
ATOM 1208 O O . TYR A 1 141 ? -40.797 19.590 54.681 1.00 45.84 141 TYR A O 1
ATOM 1216 N N . VAL A 1 142 ? -40.298 19.252 52.524 1.00 43.94 142 VAL A N 1
ATOM 1217 C CA . VAL A 1 142 ? -39.090 20.082 52.549 1.00 43.94 142 VAL A CA 1
ATOM 1218 C C . VAL A 1 142 ? -39.511 21.523 52.278 1.00 43.94 142 VAL A C 1
ATOM 1220 O O . VAL A 1 142 ? -39.740 21.911 51.133 1.00 43.94 142 VAL A O 1
ATOM 1223 N N . TYR A 1 143 ? -39.635 22.323 53.335 1.00 40.72 143 TYR A N 1
ATOM 1224 C CA . TYR A 1 143 ? -39.798 23.767 53.197 1.00 40.72 143 TYR A CA 1
ATOM 1225 C C . TYR A 1 143 ? -38.456 24.381 52.786 1.00 40.72 143 TYR A C 1
ATOM 1227 O O . TYR A 1 143 ? -37.510 24.417 53.570 1.00 40.72 143 TYR A O 1
ATOM 1235 N N . SER A 1 144 ? -38.368 24.862 51.543 1.00 43.25 144 SER A N 1
ATOM 1236 C CA . SER A 1 144 ? -37.297 25.773 51.133 1.00 43.25 144 SER A CA 1
AT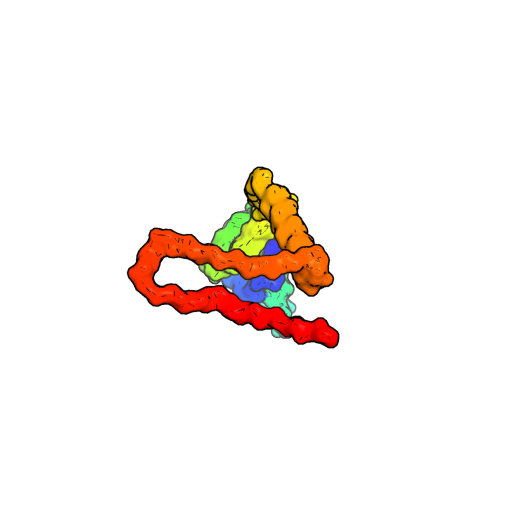OM 1237 C C . SER A 1 144 ? -37.491 27.096 51.868 1.00 43.25 144 SER A C 1
ATOM 1239 O O . SER A 1 144 ? -38.489 27.782 51.662 1.00 43.25 144 SER A O 1
ATOM 1241 N N . SER A 1 145 ? -36.536 27.471 52.716 1.00 47.69 145 SER A N 1
ATOM 1242 C CA . SER A 1 145 ? -36.500 28.758 53.421 1.00 47.69 145 SER A CA 1
ATOM 1243 C C . SER A 1 145 ? -36.064 29.930 52.531 1.00 47.69 145 SER A C 1
ATOM 1245 O O . SER A 1 145 ? -35.818 31.028 53.027 1.00 47.69 145 SER A O 1
ATOM 1247 N N . ILE A 1 146 ? -35.990 29.734 51.213 1.00 44.09 146 ILE A N 1
ATOM 1248 C CA . ILE A 1 146 ? -35.654 30.786 50.256 1.00 44.09 146 ILE A CA 1
ATOM 1249 C C . ILE A 1 146 ? -36.923 31.172 49.499 1.00 44.09 146 ILE A C 1
ATOM 1251 O O . ILE A 1 146 ? -37.319 30.498 48.553 1.00 44.09 146 ILE A O 1
ATOM 1255 N N . GLY A 1 147 ? -37.524 32.280 49.934 1.00 39.72 147 GLY A N 1
ATOM 1256 C CA . GLY A 1 147 ? -38.494 33.049 49.159 1.00 39.72 147 GLY A CA 1
ATOM 1257 C C . GLY A 1 147 ? -39.937 32.567 49.272 1.00 39.72 147 GLY A C 1
ATOM 1258 O O . GLY A 1 147 ? -40.360 31.623 48.608 1.00 39.72 147 GLY A O 1
ATOM 1259 N N . LEU A 1 148 ? -40.723 33.301 50.061 1.00 47.22 148 LEU A N 1
ATOM 1260 C CA . LEU A 1 148 ? -42.150 33.472 49.808 1.00 47.22 148 LEU A CA 1
ATOM 1261 C C . LEU A 1 148 ? -42.306 33.985 48.373 1.00 47.22 148 LEU A C 1
ATOM 1263 O O . LEU A 1 148 ? -42.017 35.145 48.119 1.00 47.22 148 LEU A O 1
ATOM 1267 N N . ASP A 1 149 ? -42.650 33.105 47.438 1.00 45.09 149 ASP A N 1
ATOM 1268 C CA . ASP A 1 149 ? -43.737 33.330 46.487 1.00 45.09 149 ASP A CA 1
ATOM 1269 C C . ASP A 1 149 ? -43.900 32.121 45.554 1.00 45.09 149 ASP A C 1
ATOM 1271 O O . ASP A 1 149 ? -43.059 31.806 44.717 1.00 45.09 149 ASP A O 1
ATOM 1275 N N . LYS A 1 150 ? -45.057 31.462 45.705 1.00 51.56 150 LYS A N 1
ATOM 1276 C CA . LYS A 1 150 ? -45.674 30.518 44.757 1.00 51.56 150 LYS A CA 1
ATOM 1277 C C . LYS A 1 150 ? -44.837 29.281 44.407 1.00 51.56 150 LYS A C 1
ATOM 1279 O O . LYS A 1 150 ? -44.352 29.119 43.290 1.00 51.56 150 LYS A O 1
ATOM 1284 N N . VAL A 1 151 ? -44.789 28.327 45.335 1.00 44.91 151 VAL A N 1
ATOM 1285 C CA . VAL A 1 151 ? -44.235 26.993 45.073 1.00 44.91 151 VAL A CA 1
ATOM 1286 C C . VAL A 1 151 ? -45.363 26.037 44.686 1.00 44.91 151 VAL A C 1
ATOM 1288 O O . VAL A 1 151 ? -46.165 25.622 45.520 1.00 44.91 151 VAL A O 1
ATOM 1291 N N . ASN A 1 152 ? -45.422 25.680 43.402 1.00 39.53 152 ASN A N 1
ATOM 1292 C CA . ASN A 1 152 ? -46.184 24.518 42.955 1.00 39.53 152 ASN A CA 1
ATOM 1293 C C . ASN A 1 152 ? -45.540 23.244 43.531 1.00 39.53 152 ASN A C 1
ATOM 1295 O O . ASN A 1 152 ? -44.317 23.107 43.453 1.00 39.53 152 ASN A O 1
ATOM 1299 N N . PRO A 1 153 ? -46.321 22.291 44.069 1.00 44.50 153 PRO A N 1
ATOM 1300 C CA . PRO A 1 153 ? -45.768 21.051 44.596 1.00 44.50 153 PRO A CA 1
ATOM 1301 C C . PRO A 1 153 ? -45.040 20.273 43.494 1.00 44.50 153 PRO A C 1
ATOM 1303 O O . PRO A 1 153 ? -45.604 19.963 42.440 1.00 44.50 153 PRO A O 1
ATOM 1306 N N . VAL A 1 154 ? -43.777 19.935 43.754 1.00 49.47 154 VAL A N 1
ATOM 1307 C CA . VAL A 1 154 ? -42.986 19.054 42.896 1.00 49.47 154 VAL A CA 1
ATOM 1308 C C . VAL A 1 154 ? -43.526 17.634 43.060 1.00 49.47 154 VAL A C 1
ATOM 1310 O O . VAL A 1 154 ? -43.260 16.969 44.050 1.00 49.47 154 VAL A O 1
ATOM 1313 N N . ARG A 1 155 ? -44.297 17.206 42.052 1.00 45.44 155 ARG A N 1
ATOM 1314 C CA . ARG A 1 155 ? -44.800 15.842 41.796 1.00 45.44 155 ARG A CA 1
ATOM 1315 C C . ARG A 1 155 ? -45.587 15.191 42.942 1.00 45.44 155 ARG A C 1
ATOM 1317 O O . ARG A 1 155 ? -45.037 14.565 43.838 1.00 45.44 155 ARG A O 1
ATOM 1324 N N . LYS A 1 156 ? -46.916 15.205 42.794 1.00 39.16 156 LYS A N 1
ATOM 1325 C CA . LYS A 1 156 ? -47.830 14.324 43.531 1.00 39.16 156 LYS A CA 1
ATOM 1326 C C . LYS A 1 156 ? -47.625 12.875 43.077 1.00 39.16 156 LYS A C 1
ATOM 1328 O O . LYS A 1 156 ? -48.033 12.526 41.971 1.00 39.16 156 LYS A O 1
ATOM 1333 N N . PHE A 1 157 ? -47.050 12.026 43.920 1.00 45.88 157 PHE A N 1
ATOM 1334 C CA . PHE A 1 157 ? -47.184 10.579 43.759 1.00 45.88 157 PHE A CA 1
ATOM 1335 C C . PHE A 1 157 ? -48.422 10.129 44.530 1.00 45.88 157 PHE A C 1
ATOM 1337 O O . PHE A 1 157 ? -48.457 10.198 45.752 1.00 45.88 157 PHE A O 1
ATOM 1344 N N . HIS A 1 158 ? -49.459 9.715 43.803 1.00 39.16 158 HIS A N 1
ATOM 1345 C CA . HIS A 1 158 ? -50.633 9.101 44.414 1.00 39.16 158 HIS A CA 1
ATOM 1346 C C . HIS A 1 158 ? -50.277 7.655 44.760 1.00 39.16 158 HIS A C 1
ATOM 1348 O O . HIS A 1 158 ? -50.133 6.819 43.868 1.00 39.16 158 HIS A O 1
ATOM 1354 N N . GLY A 1 159 ? -50.106 7.370 46.050 1.00 41.50 159 GLY A N 1
ATOM 1355 C CA . GLY A 1 159 ? -50.131 6.001 46.547 1.00 41.50 159 GLY A CA 1
ATOM 1356 C C . GLY A 1 159 ? -51.556 5.469 46.430 1.00 41.50 159 GLY A C 1
ATOM 1357 O O . GLY A 1 159 ? -52.465 5.992 47.072 1.00 41.50 159 GLY A O 1
ATOM 1358 N N . LEU A 1 160 ? -51.768 4.462 45.583 1.00 40.91 160 LEU A N 1
ATOM 1359 C CA . LEU A 1 160 ? -53.020 3.711 45.562 1.00 40.91 160 LEU A CA 1
ATOM 1360 C C . LEU A 1 160 ? -53.091 2.879 46.845 1.00 40.91 160 LEU A C 1
ATOM 1362 O O . LEU A 1 160 ? -52.395 1.875 46.982 1.00 40.91 160 LEU A O 1
ATOM 1366 N N . SER A 1 161 ? -53.922 3.326 47.784 1.00 38.19 161 SER A N 1
ATOM 1367 C CA . SER A 1 161 ? -54.330 2.528 48.937 1.00 38.19 161 SER A CA 1
ATOM 1368 C C . SER A 1 161 ? -55.246 1.410 48.443 1.00 38.19 161 SER A C 1
ATOM 1370 O O . SER A 1 161 ? -56.287 1.689 47.849 1.00 38.19 161 SER A O 1
ATOM 1372 N N . SER A 1 162 ? -54.847 0.156 48.643 1.00 37.72 162 SER A N 1
ATOM 1373 C CA . SER A 1 162 ? -55.736 -0.997 48.481 1.00 37.72 162 SER A CA 1
ATOM 1374 C C . SER A 1 162 ? -56.073 -1.517 49.875 1.00 37.72 162 SER A C 1
ATOM 1376 O O . SER A 1 162 ? -55.167 -1.909 50.613 1.00 37.72 162 SER A O 1
ATOM 1378 N N . HIS A 1 163 ? -57.358 -1.426 50.223 1.00 36.59 163 HIS A N 1
ATOM 1379 C CA . HIS A 1 163 ? -57.987 -2.135 51.337 1.00 36.59 163 HIS A CA 1
ATOM 1380 C C . HIS A 1 163 ? -58.130 -3.624 51.021 1.00 36.59 163 HIS A C 1
ATOM 1382 O O . HIS A 1 163 ? -58.298 -3.949 49.822 1.00 36.59 163 HIS A O 1
#

Organism: NCBI:txid1234261

Foldseek 3Di:
DVVVLLLLCLVPVFPCLLLLLVQFQFVVGDDPVVSVVLLVVLCVVQVDDRCSSVSSNSSSVVRPVRHVDDDSVSSLRSCVVVVVVVSNVVCCPCPVCVDPPPPVPPPPPPVCPVVVVVVVVVVVVVVVCVVVVVDDDDDDPDDDPPDPDDDDDDDDDDDDDDD

Solvent-accessible surface area (backbone atoms only — not comparable to full-atom values): 10028 Å² total; per-residue (Å²): 106,52,73,57,51,50,57,55,46,17,74,68,48,39,88,49,37,64,63,37,60,71,51,45,79,52,47,70,79,73,56,72,65,58,54,49,51,51,51,54,51,46,48,63,74,52,72,68,79,95,36,39,44,58,46,23,43,53,52,50,52,50,49,53,72,57,16,78,79,72,52,59,62,51,52,43,53,18,32,52,74,71,65,41,53,73,57,42,53,50,44,41,55,65,60,76,48,50,68,68,91,60,73,87,72,68,64,78,72,53,89,52,52,65,56,53,50,53,48,51,53,52,52,50,53,50,53,51,34,42,75,70,61,77,41,85,82,76,90,77,84,78,78,73,91,74,69,99,71,85,82,76,82,84,73,87,78,83,78,81,84,79,132

Nearest PDB structures (foldseek):
  2of5-assembly1_L  TM=8.060E-01  e=2.631E-02  Homo sapiens